Protein AF-A0A967C5N9-F1 (afdb_monomer)

Nearest PDB structures (foldseek):
  2zhh-assembly1_A-2  TM=7.747E-01  e=4.289E-01  Escherichia coli K-12
  5i44-assembly4_I-2  TM=7.377E-01  e=5.244E-01  Bacillus subtilis subsp. subtilis str. 168
  5d8c-assembly1_A  TM=7.513E-01  e=5.997E-01  Haemophilus influenzae Rd KW20
  5d90-assembly2_C  TM=7.077E-01  e=4.289E-01  Haemophilus influenzae Rd KW20
  3hh0-assembly1_A  TM=7.067E-01  e=2.450E+00  Bacillus cereus ATCC 14579

Structure (mmCIF, N/CA/C/O backbone):
data_AF-A0A967C5N9-F1
#
_entry.id   AF-A0A967C5N9-F1
#
loop_
_atom_site.group_PDB
_atom_site.id
_atom_site.type_symbol
_atom_site.label_atom_id
_atom_site.label_alt_id
_atom_site.label_comp_id
_atom_site.label_asym_id
_atom_site.label_entity_id
_atom_site.label_seq_id
_atom_site.pdbx_PDB_ins_code
_atom_site.Cartn_x
_atom_site.Cartn_y
_atom_site.Cartn_z
_atom_site.occupancy
_atom_site.B_iso_or_equiv
_atom_site.auth_seq_id
_atom_site.auth_comp_id
_atom_site.auth_asym_id
_atom_site.auth_atom_id
_atom_site.pdbx_PDB_model_num
ATOM 1 N N . MET A 1 1 ? -0.358 -9.084 3.701 1.00 91.69 1 MET A N 1
ATOM 2 C CA . MET A 1 1 ? -0.590 -7.619 3.678 1.00 91.69 1 MET A CA 1
ATOM 3 C C . MET A 1 1 ? 0.773 -6.970 3.824 1.00 91.69 1 MET A C 1
ATOM 5 O O . MET A 1 1 ? 1.635 -7.610 4.413 1.00 91.69 1 MET 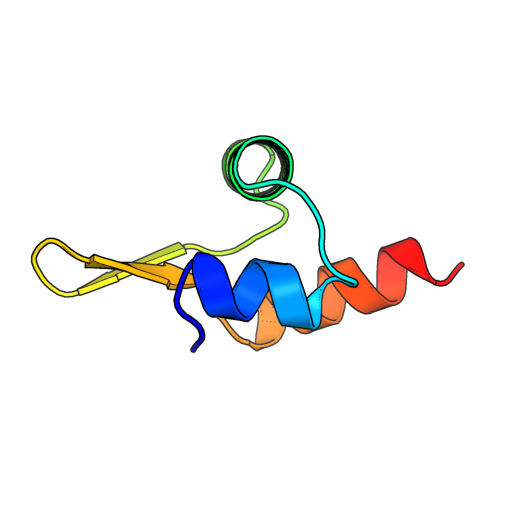A O 1
ATOM 9 N N . ALA A 1 2 ? 0.980 -5.762 3.317 1.00 93.81 2 ALA A N 1
ATOM 10 C CA . ALA A 1 2 ? 2.258 -5.064 3.430 1.00 93.81 2 ALA A CA 1
ATOM 11 C C . ALA A 1 2 ? 2.060 -3.691 4.075 1.00 93.81 2 ALA A C 1
ATOM 13 O O . ALA A 1 2 ? 1.032 -3.046 3.871 1.00 93.81 2 ALA A O 1
ATOM 14 N N . SER A 1 3 ? 3.030 -3.237 4.865 1.00 94.94 3 SER A N 1
ATOM 15 C CA . SER A 1 3 ? 3.070 -1.844 5.321 1.00 94.94 3 SER A CA 1
ATOM 16 C C . SER A 1 3 ? 3.355 -0.897 4.147 1.00 94.94 3 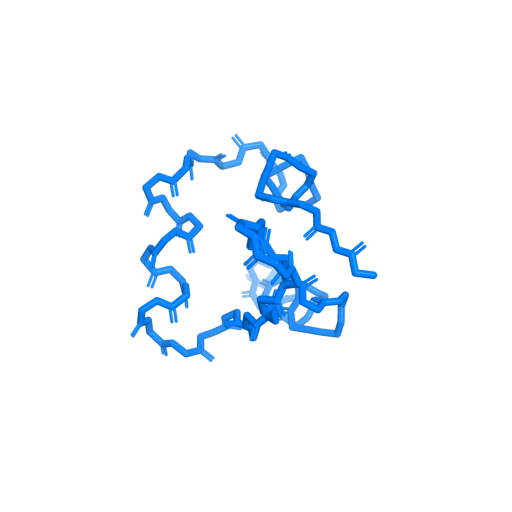SER A C 1
ATOM 18 O O . SER A 1 3 ? 3.762 -1.337 3.068 1.00 94.94 3 SER A O 1
ATOM 20 N N . ILE A 1 4 ? 3.172 0.413 4.336 1.00 92.44 4 ILE A N 1
ATOM 21 C CA . ILE A 1 4 ? 3.510 1.408 3.301 1.00 92.44 4 ILE A CA 1
ATOM 22 C C . ILE A 1 4 ? 4.989 1.299 2.858 1.00 92.44 4 ILE A C 1
ATOM 24 O O . ILE A 1 4 ? 5.214 1.178 1.652 1.00 92.44 4 ILE A O 1
ATOM 28 N N . PRO A 1 5 ? 5.992 1.214 3.763 1.00 93.88 5 PRO A N 1
ATOM 29 C CA . PRO A 1 5 ? 7.389 1.018 3.357 1.00 93.88 5 PRO A CA 1
ATOM 30 C C . PRO A 1 5 ? 7.633 -0.271 2.560 1.00 93.88 5 PRO A C 1
ATOM 32 O O . PRO A 1 5 ? 8.359 -0.256 1.571 1.00 93.88 5 PRO A O 1
ATOM 35 N N . GLN A 1 6 ? 7.000 -1.382 2.949 1.00 94.50 6 GLN A N 1
ATOM 36 C CA . GLN A 1 6 ? 7.116 -2.649 2.215 1.00 94.50 6 GLN A CA 1
ATOM 37 C C . GLN A 1 6 ? 6.469 -2.560 0.831 1.00 94.50 6 GLN A C 1
ATOM 39 O O . GLN A 1 6 ? 7.032 -3.032 -0.150 1.00 94.50 6 GLN A O 1
ATOM 44 N N . THR A 1 7 ? 5.308 -1.910 0.736 1.00 94.69 7 THR A N 1
ATOM 45 C CA . THR A 1 7 ? 4.598 -1.705 -0.534 1.00 94.69 7 THR A CA 1
ATOM 46 C C . THR A 1 7 ? 5.462 -0.943 -1.535 1.00 94.69 7 THR A C 1
ATOM 48 O O . THR A 1 7 ? 5.486 -1.290 -2.711 1.00 94.69 7 THR A O 1
ATOM 51 N N . ARG A 1 8 ? 6.234 0.046 -1.070 1.00 95.00 8 ARG A N 1
ATOM 52 C CA . ARG A 1 8 ? 7.188 0.778 -1.916 1.00 95.00 8 ARG A CA 1
ATOM 53 C C . ARG A 1 8 ? 8.240 -0.130 -2.517 1.00 95.00 8 ARG A C 1
ATOM 55 O O . ARG A 1 8 ? 8.461 -0.071 -3.719 1.00 95.00 8 ARG A O 1
ATOM 62 N N . GLN A 1 9 ? 8.866 -0.968 -1.694 1.00 93.94 9 GLN A N 1
ATOM 63 C CA . GLN A 1 9 ? 9.883 -1.908 -2.166 1.00 93.94 9 GLN A CA 1
ATOM 64 C C . GLN A 1 9 ? 9.297 -2.905 -3.171 1.00 93.94 9 GLN A C 1
ATOM 66 O O . GLN A 1 9 ? 9.900 -3.151 -4.209 1.00 93.94 9 GLN A O 1
ATOM 71 N N . LEU A 1 10 ? 8.090 -3.409 -2.904 1.00 93.19 10 LEU A N 1
ATOM 72 C CA . LEU A 1 10 ? 7.399 -4.365 -3.773 1.00 93.19 10 LEU A CA 1
ATOM 73 C C . LEU A 1 10 ? 7.001 -3.781 -5.135 1.00 93.19 10 LEU A C 1
ATOM 75 O O . LEU A 1 10 ? 6.963 -4.513 -6.115 1.00 93.19 10 LEU A O 1
ATOM 79 N N . LEU A 1 11 ? 6.717 -2.480 -5.202 1.00 91.94 11 LEU A N 1
ATOM 80 C CA . LEU A 1 11 ? 6.354 -1.776 -6.436 1.00 91.94 11 LEU A CA 1
ATOM 81 C C . LEU A 1 11 ? 7.569 -1.166 -7.160 1.00 91.94 11 LEU A C 1
ATOM 83 O O . LEU A 1 11 ? 7.411 -0.226 -7.931 1.00 91.94 11 LEU A O 1
ATOM 87 N N . GLY A 1 12 ? 8.786 -1.651 -6.895 1.00 92.19 12 GLY A N 1
ATOM 88 C CA . GLY A 1 12 ? 9.996 -1.178 -7.581 1.00 92.19 12 GLY A CA 1
ATOM 89 C C . GLY A 1 12 ? 10.629 0.079 -6.976 1.00 92.19 12 GLY A C 1
ATOM 90 O O . GLY A 1 12 ? 11.328 0.816 -7.662 1.00 92.19 12 GLY A O 1
ATOM 91 N N . GLY A 1 13 ? 10.397 0.350 -5.689 1.00 92.12 13 GLY A N 1
ATOM 92 C CA . GLY A 1 13 ? 11.053 1.443 -4.963 1.00 92.12 13 GLY A CA 1
ATOM 93 C C . GLY A 1 13 ? 10.385 2.814 -5.105 1.00 92.12 13 GLY A C 1
ATOM 94 O O . GLY A 1 13 ? 11.029 3.835 -4.867 1.00 92.12 13 GLY A O 1
ATOM 95 N N . ILE A 1 14 ? 9.097 2.864 -5.458 1.00 92.31 14 ILE A N 1
ATOM 96 C CA . ILE A 1 14 ? 8.360 4.124 -5.646 1.00 92.31 14 ILE A CA 1
ATOM 97 C C . ILE A 1 14 ? 8.287 4.983 -4.369 1.00 92.31 14 ILE A C 1
ATOM 99 O O . ILE A 1 14 ? 8.452 4.503 -3.244 1.00 92.31 14 ILE A O 1
ATOM 103 N N . SER A 1 15 ? 8.015 6.281 -4.530 1.00 94.25 15 SER A N 1
ATOM 104 C CA . SER A 1 15 ? 7.871 7.229 -3.414 1.00 94.25 15 SER A CA 1
ATOM 105 C C . SER A 1 15 ? 6.582 7.017 -2.608 1.00 94.25 15 SER A C 1
ATOM 107 O O . SER A 1 15 ? 5.581 6.528 -3.138 1.00 94.25 15 SER A O 1
ATOM 109 N N . ASP A 1 16 ? 6.565 7.452 -1.339 1.00 92.81 16 ASP A N 1
ATOM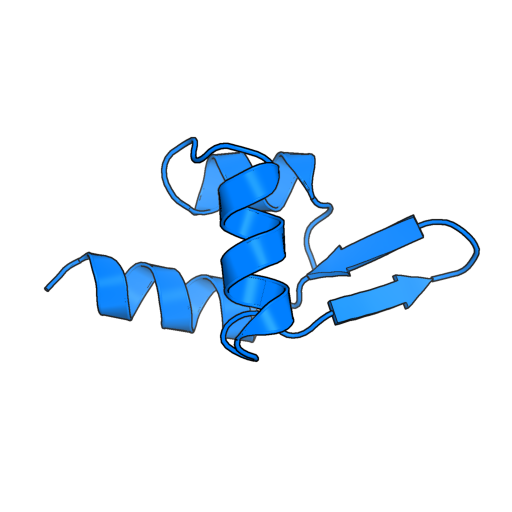 110 C CA . ASP A 1 16 ? 5.358 7.400 -0.489 1.00 92.81 16 ASP A CA 1
ATOM 111 C C . ASP A 1 16 ? 4.181 8.131 -1.145 1.00 92.81 16 ASP A C 1
ATOM 113 O O . ASP A 1 16 ? 3.061 7.624 -1.178 1.00 92.81 16 ASP A O 1
ATOM 117 N N . THR A 1 17 ? 4.440 9.298 -1.741 1.00 94.88 17 THR A N 1
ATOM 118 C CA . THR A 1 17 ? 3.433 10.075 -2.476 1.00 94.88 17 THR A CA 1
ATOM 119 C C . THR A 1 17 ? 2.802 9.266 -3.605 1.00 94.88 17 THR A C 1
ATOM 121 O O . THR A 1 17 ? 1.601 9.378 -3.842 1.00 94.88 17 THR A O 1
ATOM 124 N N . SER A 1 18 ? 3.581 8.429 -4.293 1.00 94.25 18 SER A N 1
ATOM 125 C CA . SER A 1 18 ? 3.070 7.574 -5.369 1.00 94.25 18 SER A CA 1
ATOM 126 C C . SER A 1 18 ? 2.162 6.474 -4.822 1.00 94.25 18 SER A C 1
ATOM 128 O O . SER A 1 18 ? 1.077 6.265 -5.361 1.00 94.25 18 SER A O 1
ATOM 130 N N . VAL A 1 19 ? 2.534 5.847 -3.700 1.00 94.31 19 VAL A N 1
ATOM 131 C CA . VAL A 1 19 ? 1.670 4.879 -3.000 1.00 94.31 19 VAL A CA 1
ATOM 132 C C . VAL A 1 19 ? 0.349 5.529 -2.580 1.00 94.31 19 VAL A C 1
ATOM 134 O O . VAL A 1 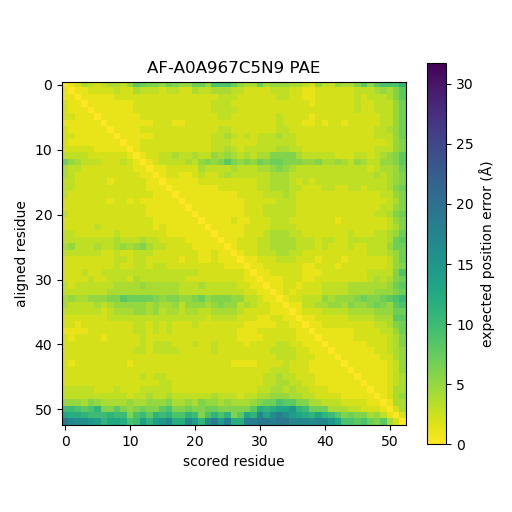19 ? -0.720 4.959 -2.808 1.00 94.31 19 VAL A O 1
ATOM 137 N N . TRP A 1 20 ? 0.392 6.746 -2.032 1.00 93.94 20 TRP A N 1
ATOM 138 C CA . TRP A 1 20 ? -0.816 7.483 -1.654 1.00 93.94 20 TRP A CA 1
ATOM 139 C C . TRP A 1 20 ? -1.667 7.892 -2.856 1.00 93.94 20 TRP A C 1
ATOM 141 O O . TRP A 1 20 ? -2.889 7.803 -2.790 1.00 93.94 20 TRP A O 1
ATOM 151 N N . ARG A 1 21 ? -1.058 8.272 -3.984 1.00 95.25 21 ARG A N 1
ATOM 152 C CA . ARG A 1 21 ? -1.791 8.537 -5.233 1.00 95.25 21 ARG A CA 1
ATOM 153 C C . ARG A 1 21 ? -2.499 7.286 -5.748 1.00 95.25 21 ARG A C 1
ATOM 1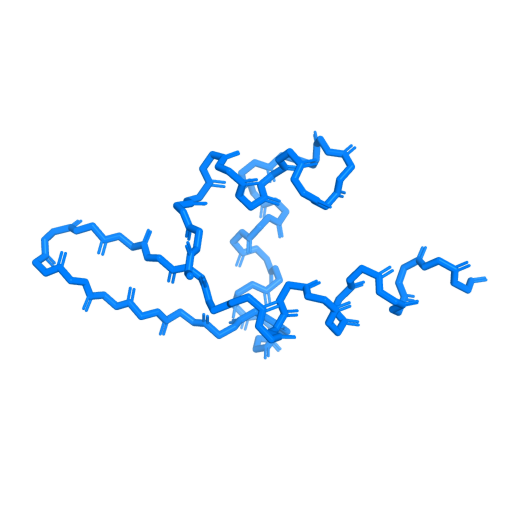55 O O . ARG A 1 21 ? -3.664 7.375 -6.118 1.00 95.25 21 ARG A O 1
ATOM 162 N N . LEU A 1 22 ? -1.828 6.135 -5.748 1.00 93.81 22 LEU A N 1
ATOM 163 C CA . LEU A 1 22 ? -2.418 4.855 -6.159 1.00 93.81 22 LEU A CA 1
ATOM 164 C C . LEU A 1 22 ? -3.558 4.431 -5.226 1.00 93.81 22 LEU A C 1
ATOM 166 O O . LEU A 1 22 ? -4.602 3.978 -5.684 1.00 93.81 22 LEU A O 1
ATOM 170 N N . THR A 1 23 ? -3.384 4.656 -3.927 1.00 93.88 23 THR A N 1
ATOM 171 C CA . THR A 1 23 ? -4.425 4.448 -2.915 1.00 93.88 23 THR A CA 1
ATOM 172 C C . THR A 1 23 ? -5.637 5.350 -3.162 1.00 93.88 23 THR A C 1
ATOM 174 O O . THR A 1 23 ? -6.758 4.861 -3.247 1.00 93.88 23 THR A O 1
ATOM 177 N N . ASN A 1 24 ? -5.426 6.658 -3.347 1.00 94.31 24 ASN A N 1
ATOM 178 C CA . ASN A 1 24 ? -6.503 7.628 -3.577 1.00 94.31 24 ASN A CA 1
ATOM 179 C C . ASN A 1 24 ? -7.248 7.392 -4.898 1.00 94.31 24 ASN A C 1
ATOM 181 O O . ASN A 1 24 ? -8.414 7.749 -5.016 1.00 94.31 24 ASN A O 1
ATOM 185 N N . ARG A 1 25 ? -6.588 6.781 -5.889 1.00 93.38 25 ARG A N 1
ATOM 186 C CA . ARG A 1 25 ? -7.202 6.350 -7.154 1.00 93.38 25 ARG A CA 1
ATOM 187 C C . ARG A 1 25 ? -7.940 5.008 -7.051 1.00 93.38 25 ARG A C 1
ATOM 189 O O . ARG A 1 25 ? -8.500 4.565 -8.044 1.00 93.38 25 ARG A O 1
ATOM 196 N N . GLY A 1 26 ? -7.913 4.341 -5.895 1.00 93.38 26 GLY A N 1
ATOM 197 C CA . GLY A 1 26 ? -8.521 3.022 -5.694 1.00 93.38 26 GLY A CA 1
ATOM 198 C C . GLY A 1 26 ? -7.734 1.855 -6.301 1.00 93.38 26 GLY A C 1
A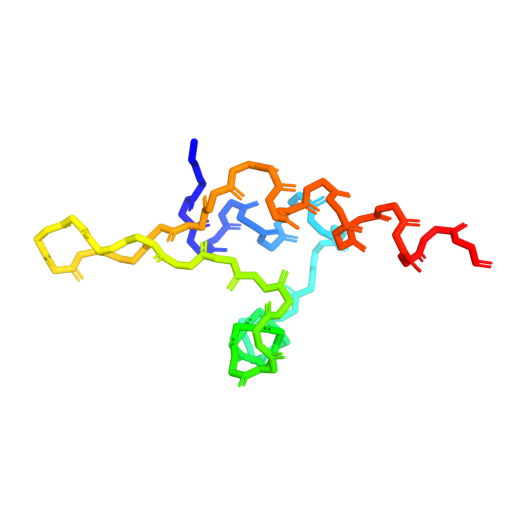TOM 199 O O . GLY A 1 26 ? -8.223 0.729 -6.306 1.00 93.38 26 GLY A O 1
ATOM 200 N N . ALA A 1 27 ? -6.514 2.093 -6.796 1.00 93.69 27 ALA A N 1
ATOM 201 C CA . ALA A 1 27 ? -5.663 1.048 -7.366 1.00 93.69 27 ALA A CA 1
ATOM 202 C C . ALA A 1 27 ? -5.055 0.139 -6.281 1.00 93.69 27 ALA A C 1
ATOM 204 O O . ALA A 1 27 ? -4.838 -1.050 -6.508 1.00 93.69 27 ALA A O 1
ATOM 205 N N . LEU A 1 28 ? -4.809 0.685 -5.084 1.00 95.62 28 LEU A N 1
ATOM 206 C CA . LEU A 1 28 ? -4.359 -0.074 -3.918 1.00 95.62 28 LEU A CA 1
ATOM 207 C C . LEU A 1 28 ? -5.458 -0.147 -2.859 1.00 95.62 28 LEU A C 1
ATOM 209 O O . LEU A 1 28 ? -6.004 0.874 -2.446 1.00 95.62 28 LEU A O 1
ATOM 213 N N . GLU A 1 29 ? -5.741 -1.356 -2.376 1.00 95.62 29 GLU A N 1
ATOM 214 C CA . GLU A 1 29 ? -6.723 -1.570 -1.319 1.00 95.62 29 GLU A CA 1
ATOM 215 C C . GLU A 1 29 ? -6.050 -1.441 0.049 1.00 95.62 29 GLU A C 1
ATOM 217 O O . GLU A 1 29 ? -5.142 -2.206 0.396 1.00 95.62 29 GLU A O 1
ATOM 222 N N . VAL A 1 30 ? -6.523 -0.474 0.834 1.00 95.50 30 VAL A N 1
ATOM 223 C CA . VAL A 1 30 ? -6.035 -0.199 2.184 1.00 95.50 30 VAL A CA 1
ATOM 224 C C . VAL A 1 30 ? -6.841 -0.957 3.229 1.00 95.50 30 VAL A C 1
ATOM 226 O O . VAL A 1 30 ? -8.070 -0.959 3.225 1.00 95.50 30 VAL A O 1
ATOM 229 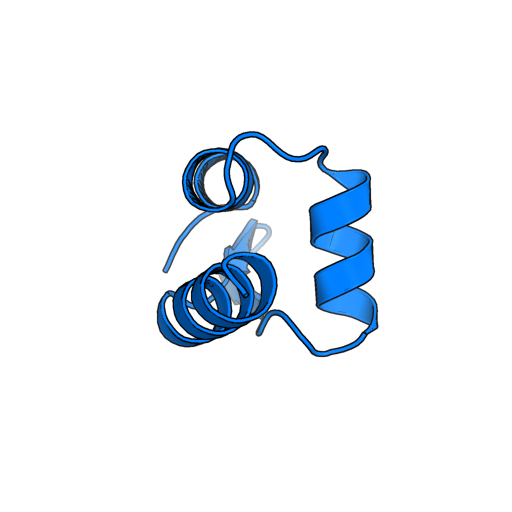N N . ARG A 1 31 ? -6.136 -1.513 4.212 1.00 95.31 31 ARG A N 1
ATOM 230 C CA . ARG A 1 31 ? -6.695 -2.028 5.460 1.00 95.31 31 ARG A CA 1
ATOM 231 C C . ARG A 1 31 ? -6.019 -1.337 6.639 1.00 95.31 31 ARG A C 1
ATOM 233 O O . ARG A 1 31 ? -4.797 -1.368 6.772 1.00 95.31 31 ARG A O 1
ATOM 240 N N . LYS A 1 32 ? -6.815 -0.697 7.496 1.00 93.69 32 LYS A N 1
ATOM 241 C CA . LYS A 1 32 ? -6.330 -0.099 8.746 1.00 93.69 32 LYS A CA 1
ATOM 242 C C . LYS A 1 32 ? -6.400 -1.125 9.872 1.00 93.69 32 LYS A C 1
ATOM 244 O O . LYS A 1 32 ? -7.429 -1.769 10.046 1.00 93.69 32 LYS A O 1
ATOM 249 N N . ILE A 1 33 ? -5.315 -1.254 10.632 1.00 93.00 33 ILE A N 1
ATOM 250 C CA . ILE A 1 33 ? -5.245 -2.078 11.844 1.00 93.00 33 ILE A CA 1
ATOM 251 C C . ILE A 1 33 ? -4.685 -1.182 12.951 1.00 93.00 33 ILE A C 1
ATOM 253 O O . ILE A 1 33 ? -3.502 -0.829 12.944 1.00 93.00 33 ILE A O 1
ATOM 257 N N . GLY A 1 34 ? -5.556 -0.757 13.869 1.00 93.38 34 GLY A N 1
ATOM 258 C CA . GLY A 1 34 ? -5.232 0.281 14.849 1.00 93.38 34 GLY A CA 1
ATOM 259 C C . GLY A 1 34 ? -4.832 1.595 14.167 1.00 93.38 34 GLY A C 1
ATOM 260 O O . GLY A 1 34 ? -5.523 2.076 13.271 1.00 93.38 34 GLY A O 1
ATOM 261 N N . SER A 1 35 ? -3.688 2.159 14.565 1.00 92.94 35 SER A N 1
ATOM 262 C CA . SER A 1 35 ? -3.123 3.387 13.983 1.00 92.94 35 SER A CA 1
ATOM 263 C C . SER A 1 35 ? -2.313 3.163 12.700 1.00 92.94 35 SER A C 1
ATOM 265 O O . SER A 1 35 ? -1.825 4.126 12.108 1.00 92.94 35 SER A O 1
ATOM 267 N N . ARG A 1 36 ? -2.139 1.910 12.259 1.00 90.44 36 ARG A N 1
ATOM 268 C CA . ARG A 1 36 ? -1.284 1.561 11.119 1.00 90.44 36 ARG A CA 1
ATOM 269 C C . ARG A 1 36 ? -2.098 1.267 9.863 1.00 90.44 36 ARG A C 1
ATOM 271 O O . ARG A 1 36 ? -3.142 0.615 9.904 1.00 90.44 36 ARG A O 1
ATOM 278 N N . THR A 1 37 ? -1.560 1.712 8.733 1.00 93.69 37 THR A N 1
ATOM 279 C CA . THR A 1 37 ? -2.115 1.497 7.394 1.00 93.69 37 THR A CA 1
ATOM 280 C C . THR A 1 37 ? -1.359 0.372 6.698 1.00 93.69 37 THR A C 1
ATOM 282 O O . THR A 1 37 ? -0.132 0.418 6.585 1.00 93.69 37 THR A O 1
ATOM 285 N N . PHE A 1 38 ? -2.100 -0.614 6.203 1.00 95.62 38 PHE A N 1
ATOM 286 C CA . PHE A 1 38 ? -1.585 -1.725 5.413 1.00 95.62 38 PHE A CA 1
ATOM 287 C C . PHE A 1 38 ? -2.250 -1.749 4.042 1.00 95.62 38 PHE A C 1
ATOM 289 O O . PHE A 1 38 ? -3.380 -1.297 3.883 1.00 95.62 38 PHE A O 1
ATOM 296 N N . ILE A 1 39 ? -1.558 -2.317 3.065 1.00 96.00 39 ILE A N 1
ATOM 297 C CA . ILE A 1 39 ? -2.055 -2.542 1.713 1.00 96.00 39 ILE A CA 1
ATOM 298 C C . ILE A 1 39 ? -2.205 -4.054 1.506 1.00 96.00 39 ILE A C 1
ATOM 300 O O . ILE A 1 39 ? -1.382 -4.857 1.973 1.00 96.00 39 ILE A O 1
ATOM 304 N N . THR A 1 40 ? -3.278 -4.480 0.843 1.00 96.62 40 THR A N 1
ATOM 305 C CA . THR A 1 40 ? -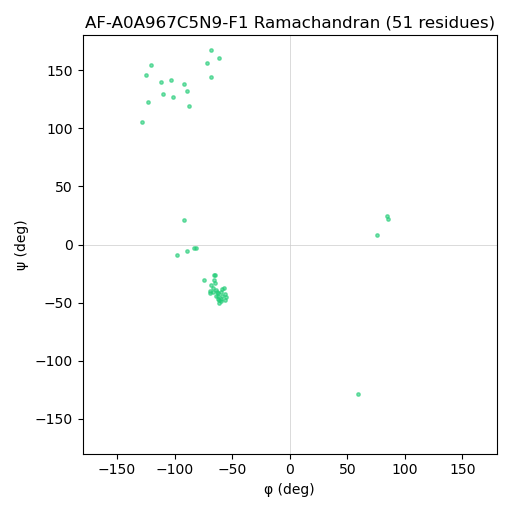3.475 -5.904 0.538 1.00 96.62 40 THR A CA 1
ATOM 306 C C . THR A 1 40 ? -2.451 -6.392 -0.492 1.00 96.62 40 THR A C 1
ATOM 308 O O . THR A 1 40 ? -2.088 -5.673 -1.418 1.00 96.62 40 THR A O 1
ATOM 311 N N . MET A 1 41 ? -1.987 -7.641 -0.364 1.00 95.56 41 MET A N 1
ATOM 312 C CA . MET A 1 41 ? -1.040 -8.193 -1.349 1.00 95.56 41 MET A CA 1
ATOM 313 C C . MET A 1 41 ? -1.675 -8.329 -2.733 1.00 95.56 41 MET A C 1
ATOM 315 O O . MET A 1 41 ? -0.991 -8.150 -3.734 1.00 95.56 41 MET A O 1
ATOM 319 N N . THR A 1 42 ? -2.976 -8.617 -2.787 1.00 95.38 42 THR A N 1
ATOM 320 C CA . THR A 1 42 ? -3.725 -8.781 -4.035 1.00 95.38 42 THR A CA 1
ATOM 321 C C . THR A 1 42 ? -3.726 -7.497 -4.858 1.00 95.38 42 THR A C 1
ATOM 323 O O . THR A 1 42 ? -3.413 -7.537 -6.044 1.00 95.38 42 THR A O 1
ATOM 326 N N . SER A 1 43 ? -4.004 -6.346 -4.236 1.00 95.75 43 SER A N 1
ATOM 327 C CA . SER A 1 43 ? -3.976 -5.068 -4.950 1.00 95.75 43 SER A CA 1
ATOM 328 C C . SER A 1 43 ? -2.562 -4.659 -5.365 1.00 95.75 43 SER A C 1
ATOM 330 O O . SER A 1 43 ? -2.387 -4.103 -6.440 1.00 95.75 43 SER A O 1
ATOM 332 N N . ILE A 1 44 ? -1.543 -4.969 -4.549 1.00 94.88 44 ILE A N 1
ATOM 333 C CA . ILE A 1 44 ? -0.136 -4.705 -4.907 1.00 94.88 44 ILE A CA 1
ATOM 334 C C . ILE A 1 44 ? 0.244 -5.476 -6.170 1.00 94.88 44 ILE A C 1
ATOM 336 O O . ILE A 1 44 ? 0.800 -4.884 -7.087 1.00 94.88 44 ILE A O 1
ATOM 340 N N . ARG A 1 45 ? -0.082 -6.774 -6.230 1.00 94.50 45 ARG A N 1
ATOM 341 C CA . ARG A 1 45 ? 0.200 -7.615 -7.404 1.00 94.50 45 ARG A CA 1
ATOM 342 C C . ARG A 1 45 ? -0.480 -7.081 -8.658 1.00 94.50 45 ARG A C 1
ATOM 344 O O . ARG A 1 45 ? 0.197 -6.894 -9.656 1.00 94.50 45 ARG A O 1
ATOM 351 N N . ARG A 1 46 ? -1.768 -6.730 -8.567 1.00 94.38 46 ARG A N 1
ATOM 352 C CA . ARG A 1 46 ? -2.515 -6.140 -9.689 1.00 94.38 46 ARG A CA 1
ATOM 353 C C . ARG A 1 46 ? -1.833 -4.885 -10.243 1.00 94.38 46 ARG A C 1
ATOM 355 O O . ARG A 1 46 ? -1.723 -4.737 -11.450 1.00 94.38 46 ARG A O 1
ATOM 362 N N . VAL A 1 47 ? -1.381 -3.984 -9.369 1.00 93.44 47 VAL A N 1
ATOM 363 C CA . VAL A 1 47 ? -0.692 -2.755 -9.796 1.00 93.44 47 VAL A CA 1
ATOM 364 C C . VAL A 1 47 ? 0.685 -3.058 -10.389 1.00 93.44 47 VAL A C 1
ATOM 366 O O . VAL A 1 47 ? 1.063 -2.433 -11.373 1.00 93.44 47 VAL A O 1
ATOM 369 N N . ALA A 1 48 ? 1.428 -4.003 -9.810 1.00 91.88 48 ALA A N 1
ATOM 370 C CA . ALA A 1 48 ? 2.730 -4.409 -10.335 1.00 91.88 48 ALA A CA 1
ATOM 371 C C . ALA A 1 48 ? 2.615 -5.021 -11.741 1.00 91.88 48 ALA A C 1
ATOM 373 O O . ALA A 1 48 ? 3.426 -4.704 -12.601 1.00 91.88 48 ALA A O 1
ATOM 374 N N . GLU A 1 49 ? 1.590 -5.843 -11.978 1.00 90.88 49 GLU A N 1
ATOM 375 C CA . GLU A 1 49 ? 1.294 -6.431 -13.290 1.00 90.88 49 GLU A CA 1
ATOM 376 C C . GLU A 1 49 ? 0.929 -5.352 -14.320 1.00 90.88 49 GLU A C 1
ATOM 378 O O . GLU A 1 49 ? 1.483 -5.346 -15.411 1.00 90.88 49 GLU A O 1
ATOM 383 N N . GLN A 1 50 ? 0.084 -4.381 -13.955 1.00 87.44 50 GLN A N 1
ATOM 384 C CA . GLN A 1 50 ? -0.299 -3.268 -14.841 1.00 87.44 50 GLN A CA 1
ATOM 385 C C . GLN A 1 50 ? 0.851 -2.317 -15.200 1.00 87.44 50 GLN A C 1
ATOM 387 O O . GLN A 1 50 ? 0.767 -1.618 -16.202 1.00 87.44 50 GLN A O 1
ATOM 392 N N . GLY A 1 51 ? 1.878 -2.216 -14.354 1.00 77.75 51 GLY A N 1
ATOM 393 C CA . GLY A 1 51 ? 3.048 -1.371 -14.611 1.00 77.75 51 GLY A CA 1
ATOM 394 C C . GLY A 1 51 ? 4.174 -2.069 -15.377 1.00 77.75 51 GLY A C 1
ATOM 395 O O . GLY A 1 51 ? 5.180 -1.421 -15.654 1.00 77.75 51 GLY A O 1
ATOM 396 N N . ALA A 1 52 ? 4.043 -3.373 -15.641 1.00 65.44 52 ALA A N 1
ATOM 397 C CA . ALA A 1 52 ? 5.036 -4.181 -16.348 1.00 65.44 52 ALA A CA 1
ATOM 398 C C . ALA A 1 52 ? 4.728 -4.365 -17.849 1.00 65.44 52 ALA A C 1
ATOM 400 O O . ALA A 1 52 ? 5.582 -4.890 -18.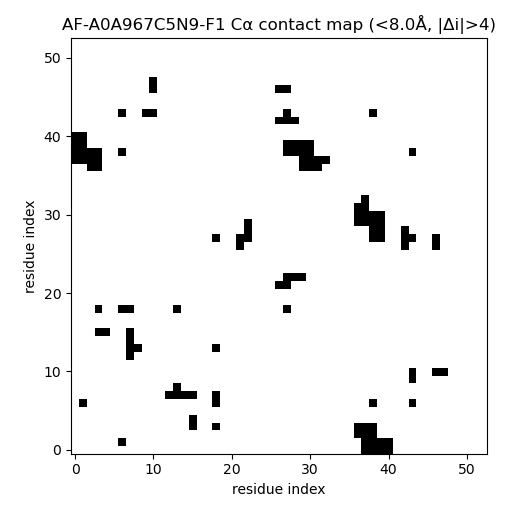564 1.00 65.44 52 ALA A O 1
ATOM 401 N N . GLU A 1 53 ? 3.542 -3.946 -18.307 1.00 51.88 53 GLU A N 1
ATOM 402 C CA . GLU A 1 53 ? 3.213 -3.717 -19.727 1.00 51.88 53 GLU A CA 1
ATOM 403 C C . GLU A 1 53 ? 3.722 -2.348 -20.201 1.00 51.88 53 GLU A C 1
ATOM 405 O O . GLU A 1 53 ? 4.207 -2.280 -21.354 1.00 51.88 53 GLU A O 1
#

Solvent-accessible surface area (backbone atoms only — not comparable to full-atom values): 3085 Å² total; per-residue (Å²): 106,31,44,64,74,53,46,23,56,73,60,76,61,51,56,71,69,54,55,51,50,36,37,76,70,65,56,35,48,75,46,75,58,86,96,43,64,28,34,40,55,69,30,51,50,55,50,47,57,69,72,72,114

Radius of gyration: 10.12 Å; Cα contacts (8 Å, |Δi|>4): 60; chains: 1; bounding box: 20×19×35 Å

Organism: NCBI:txid374515

Mean predicted aligned error: 2.96 Å

Secondary structure (DSSP, 8-state):
-EEHHHHHHHTTS--HHHHHHHHHTTSS-EEEETTEEEE-HHHHHHHHHHT--

pLDDT: mean 92.18, std 7.28, range [51.88, 96.62]

Foldseek 3Di:
DAFLCRLCVLLPNDDSVVVVVCVVVVLWDWDDDPPGIDTDPVSSVSVSVVVVD

Sequence (53 aa):
MASIPQTRQLLGGISDTSVWRLTNRGALEVRKIGSRTFITMTSIRRVAEQGAE